Protein AF-A0A9X9QCD3-F1 (afdb_monomer_lite)

Radius of gyration: 28.26 Å; chains: 1; bounding box: 61×23×72 Å

Structure (mmCIF, N/CA/C/O backbone):
data_AF-A0A9X9QCD3-F1
#
_entry.id   AF-A0A9X9QCD3-F1
#
loop_
_atom_site.group_PDB
_atom_site.id
_atom_site.type_symbol
_atom_site.label_atom_id
_atom_site.label_alt_id
_atom_site.label_comp_id
_atom_site.label_asym_id
_atom_site.label_entity_id
_atom_site.label_seq_id
_atom_site.pdbx_PDB_ins_code
_atom_site.Cartn_x
_atom_site.Cartn_y
_atom_site.Cartn_z
_atom_site.occupancy
_atom_site.B_iso_or_equiv
_atom_site.auth_seq_id
_atom_site.auth_comp_id
_atom_site.auth_asym_id
_atom_site.auth_atom_id
_atom_site.pdbx_PDB_model_num
ATOM 1 N N . MET A 1 1 ? 42.247 -5.511 -31.635 1.00 63.66 1 MET A N 1
ATOM 2 C CA . MET A 1 1 ? 41.641 -5.061 -30.357 1.00 63.66 1 MET A CA 1
ATOM 3 C C . MET A 1 1 ? 41.745 -6.204 -29.356 1.00 63.66 1 MET A C 1
ATOM 5 O O . MET A 1 1 ? 40.879 -7.067 -29.334 1.00 63.66 1 MET A O 1
ATOM 9 N N . GLN A 1 2 ? 42.841 -6.247 -28.597 1.00 86.62 2 GLN A N 1
ATOM 10 C CA . GLN A 1 2 ? 43.206 -7.368 -27.716 1.00 86.62 2 GLN A CA 1
ATOM 11 C C . GLN A 1 2 ? 42.249 -7.513 -26.517 1.00 86.62 2 GLN A C 1
ATOM 13 O O . GLN A 1 2 ? 41.875 -8.623 -26.158 1.00 86.62 2 GLN A O 1
ATOM 18 N N . ILE A 1 3 ? 41.739 -6.384 -26.013 1.00 88.75 3 ILE A N 1
ATOM 19 C CA . ILE A 1 3 ? 40.781 -6.299 -24.897 1.00 88.75 3 ILE A CA 1
ATOM 20 C C . ILE A 1 3 ? 39.487 -7.083 -25.180 1.00 88.75 3 ILE A C 1
ATOM 22 O O . ILE A 1 3 ? 39.001 -7.810 -24.322 1.00 88.75 3 ILE A O 1
ATOM 26 N N . ALA A 1 4 ? 38.933 -6.969 -26.393 1.00 90.25 4 ALA A N 1
ATOM 27 C CA . ALA A 1 4 ? 37.686 -7.645 -26.768 1.00 90.25 4 ALA A CA 1
ATOM 28 C C . ALA A 1 4 ? 37.826 -9.179 -26.747 1.00 90.25 4 ALA A C 1
ATOM 30 O O . ALA A 1 4 ? 36.936 -9.874 -26.266 1.00 90.25 4 ALA A O 1
ATOM 31 N N . ALA A 1 5 ? 38.965 -9.695 -27.224 1.00 91.12 5 ALA A N 1
ATOM 32 C CA . ALA A 1 5 ? 39.263 -11.125 -27.230 1.00 91.12 5 ALA A CA 1
ATOM 33 C C . ALA A 1 5 ? 39.563 -11.662 -25.821 1.00 91.12 5 ALA A C 1
ATOM 35 O O . ALA A 1 5 ? 39.108 -12.745 -25.476 1.00 91.12 5 ALA A O 1
ATOM 36 N N . GLN A 1 6 ? 40.274 -10.885 -24.994 1.00 94.19 6 GLN A N 1
ATOM 37 C CA . GLN A 1 6 ? 40.575 -11.247 -23.604 1.00 94.19 6 GLN A CA 1
ATOM 38 C C . GLN A 1 6 ? 39.322 -11.287 -22.715 1.00 94.19 6 GLN A C 1
ATOM 40 O O . GLN A 1 6 ? 39.247 -12.117 -21.816 1.00 94.19 6 GLN A O 1
ATOM 45 N N . LEU A 1 7 ? 38.346 -10.405 -22.961 1.00 93.12 7 LEU A N 1
ATOM 46 C CA . LEU A 1 7 ? 37.127 -10.284 -22.150 1.00 93.12 7 LEU A CA 1
ATOM 47 C C . LEU A 1 7 ? 35.905 -11.012 -22.737 1.00 93.12 7 LEU A C 1
ATOM 49 O O . LEU A 1 7 ? 34.854 -11.028 -22.102 1.00 93.12 7 LEU A O 1
ATOM 53 N N . GLY A 1 8 ? 36.005 -11.574 -23.946 1.00 93.75 8 GLY A N 1
ATOM 54 C CA . GLY A 1 8 ? 34.887 -12.259 -24.607 1.00 93.75 8 GLY A CA 1
ATOM 55 C C . GLY A 1 8 ? 33.698 -11.348 -24.946 1.00 93.75 8 GLY A C 1
ATOM 56 O O . GLY A 1 8 ? 32.565 -11.814 -25.026 1.00 93.75 8 GLY A O 1
ATOM 57 N N . ILE A 1 9 ? 33.934 -10.046 -25.133 1.00 92.88 9 ILE A N 1
ATOM 58 C CA . ILE A 1 9 ? 32.900 -9.047 -25.453 1.00 92.88 9 ILE A CA 1
ATOM 59 C C . ILE A 1 9 ? 33.111 -8.463 -26.849 1.00 92.88 9 ILE A C 1
ATOM 61 O O . ILE A 1 9 ? 34.202 -8.501 -27.418 1.00 92.88 9 ILE A O 1
ATOM 65 N N . SER A 1 10 ? 32.062 -7.874 -27.421 1.00 93.75 10 SER A N 1
ATOM 66 C CA . SER A 1 10 ? 32.144 -7.293 -28.761 1.00 93.75 10 SER A CA 1
ATOM 67 C C . SER A 1 10 ? 33.020 -6.035 -28.792 1.00 93.75 10 SER A C 1
ATOM 69 O O . SER A 1 10 ? 33.041 -5.227 -27.859 1.00 93.75 10 SER A O 1
ATOM 71 N N . ARG A 1 11 ? 33.683 -5.800 -29.932 1.00 92.69 11 ARG A N 1
ATOM 72 C CA . ARG A 1 11 ? 34.410 -4.541 -30.190 1.00 92.69 11 ARG A CA 1
ATOM 73 C C . ARG A 1 11 ? 33.513 -3.310 -30.005 1.00 92.69 11 ARG A C 1
ATOM 75 O O . ARG A 1 11 ? 33.993 -2.286 -29.528 1.00 92.69 11 ARG A O 1
ATOM 82 N N . GLY A 1 12 ? 32.226 -3.426 -30.343 1.00 92.12 12 GLY A N 1
ATOM 83 C CA . GLY A 1 12 ? 31.232 -2.369 -30.153 1.00 92.12 12 GLY A CA 1
ATOM 84 C C . GLY A 1 12 ? 30.990 -2.037 -28.680 1.00 92.12 12 GLY A C 1
ATOM 85 O O . GLY A 1 12 ? 30.970 -0.864 -28.327 1.00 92.12 12 GLY A O 1
ATOM 86 N N . GLN A 1 13 ? 30.900 -3.042 -27.803 1.00 90.50 13 GLN A N 1
ATOM 87 C CA . GLN A 1 13 ? 30.793 -2.824 -26.353 1.00 90.50 13 GLN A CA 1
ATOM 88 C C . GLN A 1 13 ? 32.049 -2.164 -25.780 1.00 90.50 13 GLN A C 1
ATOM 90 O O . GLN A 1 13 ? 31.930 -1.257 -24.962 1.00 90.50 13 GLN A O 1
ATOM 95 N N . VAL A 1 14 ? 33.243 -2.565 -26.239 1.00 90.56 14 VAL A N 1
ATOM 96 C CA . VAL A 1 14 ? 34.500 -1.913 -25.830 1.00 90.56 14 VAL A CA 1
ATOM 97 C C . VAL A 1 14 ? 34.501 -0.441 -26.248 1.00 90.56 14 VAL A C 1
ATOM 99 O O . VAL A 1 14 ? 34.752 0.427 -25.419 1.00 90.56 14 VAL A O 1
ATOM 102 N N . SER A 1 15 ? 34.162 -0.147 -27.507 1.00 91.25 15 SER A N 1
ATOM 103 C CA . SER A 1 15 ? 34.087 1.231 -28.006 1.00 91.25 15 SER A CA 1
ATOM 104 C C . SER A 1 15 ? 33.043 2.056 -27.254 1.00 91.25 15 SER A C 1
ATOM 106 O O . SER A 1 15 ? 33.327 3.177 -26.851 1.00 91.25 15 SER A O 1
ATOM 108 N N . TYR A 1 16 ? 31.851 1.498 -27.026 1.00 89.44 16 TYR A N 1
ATOM 109 C CA . TYR A 1 16 ? 30.773 2.167 -26.302 1.00 89.44 16 TYR A CA 1
ATOM 110 C C . TYR A 1 16 ? 31.187 2.519 -24.870 1.00 89.44 16 TYR A C 1
ATOM 112 O O . TYR A 1 16 ? 30.983 3.649 -24.439 1.00 89.44 16 TYR A O 1
ATOM 120 N N . SER A 1 17 ? 31.814 1.586 -24.149 1.00 87.81 17 SER A N 1
ATOM 121 C CA . SER A 1 17 ? 32.290 1.814 -22.781 1.00 87.81 17 SER A CA 1
ATOM 122 C C . SER A 1 17 ? 33.405 2.860 -22.715 1.00 87.81 17 SER A C 1
ATOM 124 O O . SER A 1 17 ? 33.364 3.726 -21.847 1.00 87.81 17 SER A O 1
ATOM 126 N N . LEU A 1 18 ? 34.364 2.830 -23.651 1.00 87.94 18 LEU A N 1
ATOM 127 C CA . LEU A 1 18 ? 35.442 3.825 -23.718 1.00 87.94 18 LEU A CA 1
ATOM 128 C C . LEU A 1 18 ? 34.909 5.230 -24.034 1.00 87.94 18 LEU A C 1
ATOM 130 O O . LEU A 1 18 ? 35.309 6.189 -23.384 1.00 87.94 18 LEU A O 1
ATOM 134 N N . CYS A 1 19 ? 33.975 5.356 -24.984 1.00 88.00 19 CYS A N 1
ATOM 135 C CA . CYS A 1 19 ? 33.368 6.642 -25.340 1.00 88.00 19 CYS A CA 1
ATOM 136 C C . CYS A 1 19 ? 32.428 7.184 -24.251 1.00 88.00 19 CYS A C 1
ATOM 138 O O . CYS A 1 19 ? 32.315 8.395 -24.087 1.00 88.00 19 CYS A O 1
ATOM 140 N N . ARG A 1 20 ? 31.731 6.304 -23.520 1.00 83.81 20 ARG A N 1
ATOM 141 C CA . ARG A 1 20 ? 30.777 6.686 -22.465 1.00 83.81 20 ARG A CA 1
ATOM 142 C C . ARG A 1 20 ? 31.457 7.041 -21.134 1.00 83.81 20 ARG A C 1
ATOM 144 O O . ARG A 1 20 ? 30.831 7.701 -20.307 1.00 83.81 20 ARG A O 1
ATOM 151 N N . GLY A 1 21 ? 32.710 6.629 -20.924 1.00 80.75 21 GLY A N 1
ATOM 152 C CA . GLY A 1 21 ? 33.484 6.917 -19.712 1.00 80.75 21 GLY A CA 1
ATOM 153 C C . GLY A 1 21 ? 32.954 6.205 -18.458 1.00 80.75 21 GLY A C 1
ATOM 154 O O . GLY A 1 21 ? 32.323 5.153 -18.539 1.00 80.75 21 GLY A O 1
ATOM 155 N N . THR A 1 22 ? 33.183 6.787 -17.276 1.00 76.50 22 THR A N 1
ATOM 156 C CA . THR A 1 22 ? 32.873 6.194 -15.953 1.00 76.50 22 THR A CA 1
ATOM 157 C C . THR A 1 22 ? 31.399 6.304 -15.539 1.00 76.50 22 THR A C 1
ATOM 159 O O . THR A 1 22 ? 31.067 6.253 -14.355 1.00 76.50 22 THR A O 1
ATOM 162 N N . VAL A 1 23 ? 30.478 6.488 -16.487 1.00 77.19 23 VAL A N 1
ATOM 163 C CA . VAL A 1 23 ? 29.052 6.586 -16.162 1.00 77.19 23 VAL A CA 1
ATOM 164 C C . VAL A 1 23 ? 28.492 5.172 -15.990 1.00 77.19 23 VAL A C 1
ATOM 166 O O . VAL A 1 23 ? 28.565 4.373 -16.929 1.00 77.19 23 VAL A O 1
ATOM 169 N N . PRO A 1 24 ? 27.874 4.826 -14.846 1.00 78.75 24 PRO A N 1
ATOM 170 C CA . PRO A 1 24 ? 27.252 3.519 -14.678 1.00 78.75 24 PRO A CA 1
ATOM 171 C C . PRO A 1 24 ? 26.151 3.294 -15.732 1.00 78.75 24 PRO A C 1
ATOM 173 O O . PRO A 1 24 ? 25.559 4.257 -16.244 1.00 78.75 24 PRO A O 1
ATOM 176 N N . PRO A 1 25 ? 25.875 2.042 -16.133 1.00 83.25 25 PRO A N 1
ATOM 177 C CA . PRO A 1 25 ? 24.780 1.741 -17.049 1.00 83.25 25 PRO A CA 1
ATOM 178 C C . PRO A 1 25 ? 23.465 2.331 -16.536 1.00 83.25 25 PRO A C 1
ATOM 180 O O . PRO A 1 25 ? 23.124 2.202 -15.359 1.00 83.25 25 PRO A O 1
ATOM 183 N N . GLN A 1 26 ? 22.714 2.993 -17.415 1.00 84.56 26 GLN A N 1
ATOM 184 C CA . GLN A 1 26 ? 21.404 3.508 -17.035 1.00 84.56 26 GLN A CA 1
ATOM 185 C C . GLN A 1 26 ? 20.437 2.338 -16.830 1.00 84.56 26 GLN A C 1
ATOM 187 O O . GLN A 1 26 ? 20.407 1.390 -17.618 1.00 84.56 26 GLN A O 1
ATOM 192 N N . LYS A 1 27 ? 19.611 2.411 -15.781 1.00 86.88 27 LYS A N 1
ATOM 193 C CA . LYS A 1 27 ? 18.540 1.431 -15.576 1.00 86.88 27 LYS A CA 1
ATOM 194 C C . LYS A 1 27 ? 17.582 1.464 -16.767 1.00 86.88 27 LYS A C 1
ATOM 196 O O . LYS A 1 27 ? 17.207 2.532 -17.249 1.00 86.88 27 LYS A O 1
ATOM 201 N N . ARG A 1 28 ? 17.153 0.282 -17.213 1.00 87.00 28 ARG A N 1
ATOM 202 C CA . ARG A 1 28 ? 16.150 0.146 -18.275 1.00 87.00 28 ARG A CA 1
ATOM 203 C C . ARG A 1 28 ? 14.886 0.924 -17.898 1.00 87.00 28 ARG A C 1
ATOM 205 O O . ARG A 1 28 ? 14.416 0.821 -16.761 1.00 87.00 28 ARG A O 1
ATOM 212 N N . LYS A 1 29 ? 14.320 1.658 -18.862 1.00 85.25 29 LYS A N 1
ATOM 213 C CA . LYS A 1 29 ? 13.000 2.282 -18.709 1.00 85.25 29 LYS A CA 1
ATOM 214 C C . LYS A 1 29 ? 11.986 1.195 -18.352 1.00 85.25 29 LYS A C 1
ATOM 216 O O . LYS A 1 29 ? 11.876 0.191 -19.056 1.00 85.25 29 LYS A O 1
ATOM 221 N N . ARG A 1 30 ? 11.300 1.369 -17.224 1.00 79.31 30 ARG A N 1
ATOM 222 C CA . ARG A 1 30 ? 10.225 0.467 -16.806 1.00 79.31 30 ARG A CA 1
ATOM 223 C C . ARG A 1 30 ? 8.950 0.813 -17.566 1.00 79.31 30 ARG A C 1
ATOM 225 O O . ARG A 1 30 ? 8.762 1.961 -17.961 1.00 79.31 30 ARG A O 1
ATOM 232 N N . THR A 1 31 ? 8.089 -0.182 -17.749 1.00 79.69 31 THR A N 1
ATOM 233 C CA . THR A 1 31 ? 6.718 0.032 -18.219 1.00 79.69 31 THR A CA 1
ATOM 234 C C . THR A 1 31 ? 6.009 1.007 -17.283 1.00 79.69 31 THR A C 1
ATOM 236 O O . THR A 1 31 ? 6.221 0.959 -16.067 1.00 79.69 31 THR A O 1
ATOM 239 N N . SER A 1 32 ? 5.191 1.891 -17.852 1.00 75.19 32 SER A N 1
ATOM 240 C CA . SER A 1 32 ? 4.345 2.802 -17.086 1.00 75.19 32 SER A CA 1
ATOM 241 C C . SER A 1 32 ? 3.431 2.029 -16.134 1.00 75.19 32 SER A C 1
ATOM 243 O O . SER A 1 32 ? 3.035 0.888 -16.392 1.00 75.19 32 SER A O 1
ATOM 245 N N . LEU A 1 33 ? 3.129 2.651 -14.996 1.00 76.56 33 LEU A N 1
ATOM 246 C CA . LEU A 1 33 ? 2.180 2.108 -14.030 1.00 76.56 33 LEU A CA 1
ATOM 247 C C . LEU A 1 33 ? 0.789 2.036 -14.670 1.00 76.56 33 LEU A C 1
ATOM 249 O O . LEU A 1 33 ? 0.417 2.909 -15.451 1.00 76.56 33 LEU A O 1
ATOM 253 N N . ARG A 1 34 ? 0.037 0.976 -14.348 1.00 80.88 34 ARG A N 1
ATOM 254 C CA . ARG A 1 34 ? -1.345 0.808 -14.829 1.00 80.88 34 ARG A CA 1
ATOM 255 C C . ARG A 1 34 ? -2.324 1.765 -14.145 1.00 80.88 34 ARG A C 1
ATOM 257 O O . ARG A 1 34 ? -3.297 2.150 -14.772 1.00 80.88 34 ARG A O 1
ATOM 264 N N . LEU A 1 35 ? -2.049 2.134 -12.894 1.00 87.56 35 LEU A N 1
ATOM 265 C CA . LEU A 1 35 ? -2.785 3.150 -12.140 1.00 87.56 35 LEU A CA 1
ATOM 266 C C . LEU A 1 35 ? -2.029 4.474 -12.190 1.00 87.56 35 LEU A C 1
ATOM 268 O O . LEU A 1 35 ? -0.801 4.489 -12.034 1.00 87.56 35 LEU A O 1
ATOM 272 N N . LYS A 1 36 ? -2.756 5.577 -12.375 1.00 90.25 36 LYS A N 1
ATOM 273 C CA . LYS A 1 36 ? -2.195 6.918 -12.199 1.00 90.25 36 LYS A CA 1
ATOM 274 C C . LYS A 1 36 ? -2.109 7.250 -10.712 1.00 90.25 36 LYS A C 1
ATOM 276 O O . LYS A 1 36 ? -2.792 6.645 -9.892 1.00 90.25 36 LYS A O 1
ATOM 281 N N . ALA A 1 37 ? -1.263 8.218 -10.364 1.00 89.38 37 ALA A N 1
ATOM 282 C CA . ALA A 1 37 ? -1.131 8.668 -8.978 1.00 89.38 37 ALA A CA 1
ATOM 283 C C . ALA A 1 37 ? -2.475 9.164 -8.414 1.00 89.38 37 ALA A C 1
ATOM 285 O O . ALA A 1 37 ? -2.837 8.759 -7.311 1.00 89.38 37 ALA A O 1
ATOM 286 N N . ASP A 1 38 ? -3.223 9.922 -9.221 1.00 92.12 38 ASP A N 1
ATOM 287 C CA . ASP A 1 38 ? -4.537 10.474 -8.870 1.00 92.12 38 ASP A CA 1
ATOM 288 C C . ASP A 1 38 ? -5.563 9.376 -8.556 1.00 92.12 38 ASP A C 1
ATOM 290 O O . ASP A 1 38 ? -6.293 9.472 -7.572 1.00 92.12 38 ASP A O 1
ATOM 294 N N . ASP A 1 39 ? -5.570 8.290 -9.339 1.00 92.88 39 ASP A N 1
ATOM 295 C CA . ASP A 1 39 ? -6.455 7.144 -9.096 1.00 92.88 39 ASP A CA 1
ATOM 296 C C . ASP A 1 39 ? -6.135 6.499 -7.739 1.00 92.88 39 ASP A C 1
ATOM 298 O O . ASP A 1 39 ? -7.028 6.137 -6.977 1.00 92.88 39 ASP A O 1
ATOM 302 N N . VAL A 1 40 ? -4.845 6.376 -7.403 1.00 93.19 40 VAL A N 1
ATOM 303 C CA . VAL A 1 40 ? -4.413 5.823 -6.111 1.00 93.19 40 VAL A CA 1
ATOM 304 C C . VAL A 1 40 ? -4.837 6.735 -4.958 1.00 93.19 40 VAL A C 1
ATOM 306 O O . VAL A 1 40 ? -5.299 6.231 -3.936 1.00 93.19 40 VAL A O 1
ATOM 309 N N . ASP A 1 41 ? -4.715 8.056 -5.110 1.00 93.75 41 ASP A N 1
ATOM 310 C CA . ASP A 1 41 ? -5.182 9.020 -4.103 1.00 93.75 41 ASP A CA 1
ATOM 311 C C . ASP A 1 41 ? -6.699 8.960 -3.911 1.00 93.75 41 ASP A C 1
ATOM 313 O O . ASP A 1 41 ? -7.182 8.983 -2.777 1.00 93.75 41 ASP A O 1
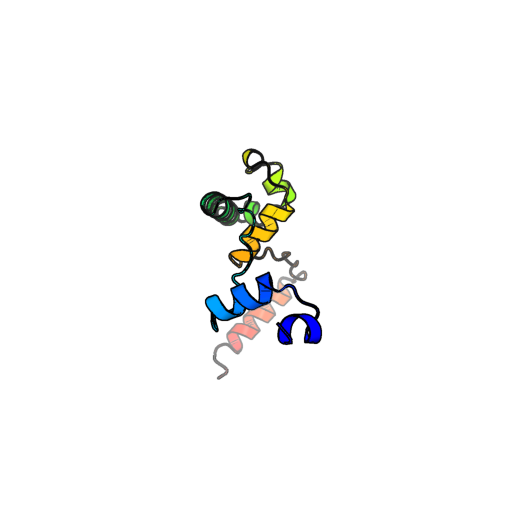ATOM 317 N N . GLN A 1 42 ? -7.454 8.780 -4.995 1.00 94.94 42 GLN A N 1
ATOM 318 C CA . GLN A 1 42 ? -8.898 8.589 -4.923 1.00 94.94 42 GLN A CA 1
ATOM 319 C C . GLN A 1 42 ? -9.267 7.310 -4.157 1.00 94.94 42 GLN A C 1
ATOM 321 O O . GLN A 1 42 ? -10.184 7.328 -3.332 1.00 94.94 42 GLN A O 1
ATOM 326 N N . ILE A 1 43 ? -8.539 6.209 -4.383 1.00 94.19 43 ILE A N 1
ATOM 327 C CA . ILE A 1 43 ? -8.763 4.959 -3.646 1.00 94.19 43 ILE A CA 1
ATOM 328 C C . ILE A 1 43 ? -8.466 5.144 -2.158 1.00 94.19 43 ILE A C 1
ATOM 330 O O . ILE A 1 43 ? -9.263 4.716 -1.322 1.00 94.19 43 ILE A O 1
ATOM 334 N N . ILE A 1 44 ? -7.357 5.802 -1.813 1.00 93.50 44 ILE A N 1
ATOM 335 C CA . ILE A 1 44 ? -6.997 6.066 -0.413 1.00 93.50 44 ILE A CA 1
ATOM 336 C C . ILE A 1 44 ? -8.068 6.931 0.256 1.00 93.50 44 ILE A C 1
ATOM 338 O O . ILE A 1 44 ? -8.613 6.529 1.281 1.00 93.50 44 ILE A O 1
ATOM 342 N N . SER A 1 45 ? -8.453 8.046 -0.367 1.00 94.62 45 SER A N 1
ATOM 343 C CA . SER A 1 45 ? -9.494 8.938 0.155 1.00 94.62 45 SER A CA 1
ATOM 344 C C . SER A 1 45 ? -10.817 8.200 0.402 1.00 94.62 45 SER A C 1
ATOM 346 O O . SER A 1 45 ? -11.448 8.355 1.451 1.00 94.62 45 SER A O 1
ATOM 348 N N . TYR A 1 46 ? -11.209 7.309 -0.512 1.00 94.62 46 TYR A N 1
ATOM 349 C CA . TYR A 1 46 ? -12.388 6.465 -0.331 1.00 94.62 46 TYR A CA 1
ATOM 350 C C . TYR A 1 46 ? -12.251 5.505 0.858 1.00 94.62 46 TYR A C 1
ATOM 352 O O . TYR A 1 46 ? -13.179 5.382 1.661 1.00 94.62 46 TYR A O 1
ATOM 360 N N . VAL A 1 47 ? -11.106 4.832 0.997 1.00 92.19 47 VAL A N 1
ATOM 361 C CA . VAL A 1 47 ? -10.828 3.911 2.110 1.00 92.19 47 VAL A CA 1
ATOM 362 C C . VAL A 1 47 ? -10.873 4.644 3.456 1.00 92.19 47 VAL A C 1
ATOM 364 O O . VAL A 1 47 ? -11.382 4.090 4.431 1.00 92.19 47 VAL A O 1
ATOM 367 N N . GLU A 1 48 ? -10.400 5.888 3.513 1.00 91.38 48 GLU A N 1
ATOM 368 C CA . GLU A 1 48 ? -10.368 6.707 4.732 1.00 91.38 48 GLU A CA 1
ATOM 369 C C . GLU A 1 48 ? -11.704 7.348 5.099 1.00 91.38 48 GLU A C 1
ATOM 371 O O . GLU A 1 48 ? -11.969 7.573 6.278 1.00 91.38 48 GLU A O 1
ATOM 376 N N . SER A 1 49 ? -12.571 7.591 4.115 1.00 94.12 49 SER A N 1
ATOM 377 C CA . SER A 1 49 ? -13.858 8.270 4.320 1.00 94.12 49 SER A CA 1
ATOM 378 C C . SER A 1 49 ? -14.796 7.583 5.323 1.00 94.12 49 SER A C 1
ATOM 380 O O . SER A 1 49 ? -15.701 8.222 5.856 1.00 94.12 49 SER A O 1
ATOM 382 N N . SER A 1 50 ? -14.620 6.282 5.588 1.00 92.12 50 SER A N 1
ATOM 383 C CA . SER A 1 50 ? -15.470 5.540 6.521 1.00 92.12 50 SER A CA 1
ATOM 384 C C . SER A 1 50 ? -14.770 4.312 7.114 1.00 92.12 50 SER A C 1
ATOM 386 O O . SER A 1 50 ? -14.103 3.569 6.387 1.00 92.12 50 SER A O 1
ATOM 388 N N . PRO A 1 51 ? -15.008 3.981 8.403 1.00 87.50 51 PRO A N 1
ATOM 389 C CA . PRO A 1 51 ? -14.567 2.716 8.993 1.00 87.50 51 PRO A CA 1
ATOM 390 C C . PRO A 1 51 ? -15.063 1.478 8.235 1.00 87.50 51 PRO A C 1
ATOM 392 O O . PRO A 1 51 ? -14.384 0.451 8.235 1.00 87.50 51 PRO A O 1
ATOM 395 N N . GLY A 1 52 ? -16.236 1.561 7.597 1.00 90.06 52 GLY A N 1
ATOM 396 C CA . GLY A 1 52 ? -16.767 0.488 6.756 1.00 90.06 52 GLY A CA 1
ATOM 397 C C . GLY A 1 52 ? -15.939 0.297 5.487 1.00 90.06 52 GLY A C 1
ATOM 398 O O . GLY A 1 52 ? -15.593 -0.831 5.147 1.00 90.06 52 GLY A O 1
ATOM 399 N N . ASN A 1 53 ? -15.537 1.396 4.844 1.00 91.12 53 ASN A N 1
ATOM 400 C CA . ASN A 1 53 ? -14.694 1.370 3.647 1.00 91.12 53 ASN A CA 1
ATOM 401 C C . ASN A 1 53 ? -13.287 0.865 3.959 1.00 91.12 53 ASN A C 1
ATOM 403 O O . ASN A 1 53 ? -12.747 0.056 3.208 1.00 91.12 53 ASN A O 1
ATOM 407 N N . ARG A 1 54 ? -12.739 1.239 5.120 1.00 88.38 54 ARG A N 1
ATOM 408 C CA . ARG A 1 54 ? -11.448 0.732 5.598 1.00 88.38 54 ARG A CA 1
ATOM 409 C C . ARG A 1 54 ? -11.408 -0.790 5.754 1.00 88.38 54 ARG A C 1
ATOM 411 O O . ARG A 1 54 ? -10.342 -1.383 5.619 1.00 88.38 54 ARG A O 1
ATOM 418 N N . ARG A 1 55 ? -12.547 -1.414 6.066 1.00 88.50 55 ARG A N 1
ATOM 419 C CA . ARG A 1 55 ? -12.667 -2.868 6.260 1.00 88.50 55 ARG A CA 1
ATOM 420 C C . ARG A 1 55 ? -12.910 -3.637 4.964 1.00 88.50 55 ARG A C 1
ATOM 422 O O . ARG A 1 55 ? -12.862 -4.863 5.006 1.00 88.50 55 ARG A O 1
ATOM 429 N N . LYS A 1 56 ? -13.167 -2.948 3.847 1.00 90.44 56 LYS A N 1
ATOM 430 C CA . LYS A 1 56 ? -13.382 -3.606 2.559 1.00 90.44 56 LYS A CA 1
ATOM 431 C C . LYS A 1 56 ? -12.112 -4.299 2.087 1.00 90.44 56 LYS A C 1
ATOM 433 O O . LYS A 1 56 ? -11.010 -3.758 2.213 1.00 90.44 56 LYS A O 1
ATOM 438 N N . THR A 1 57 ? -12.283 -5.487 1.520 1.00 91.06 57 THR A N 1
ATOM 439 C CA . THR A 1 57 ? -11.172 -6.224 0.906 1.00 91.06 57 THR A CA 1
ATOM 440 C C . THR A 1 57 ? -10.758 -5.571 -0.413 1.00 91.06 57 THR A C 1
ATOM 442 O O . THR A 1 57 ? -11.548 -4.872 -1.049 1.00 91.06 57 THR A O 1
ATOM 445 N N . PHE A 1 58 ? -9.527 -5.810 -0.872 1.00 92.25 58 PHE A N 1
ATOM 446 C CA . PHE A 1 58 ? -9.091 -5.307 -2.180 1.00 92.25 58 PHE A CA 1
ATOM 447 C C . PHE A 1 58 ? -9.943 -5.857 -3.335 1.00 92.25 58 PHE A C 1
ATOM 449 O O . PHE A 1 58 ? -10.174 -5.133 -4.301 1.00 92.25 58 PHE A O 1
ATOM 456 N N . LEU A 1 59 ? -10.477 -7.076 -3.200 1.00 93.38 59 LEU A N 1
ATOM 457 C CA . LEU A 1 59 ? -11.441 -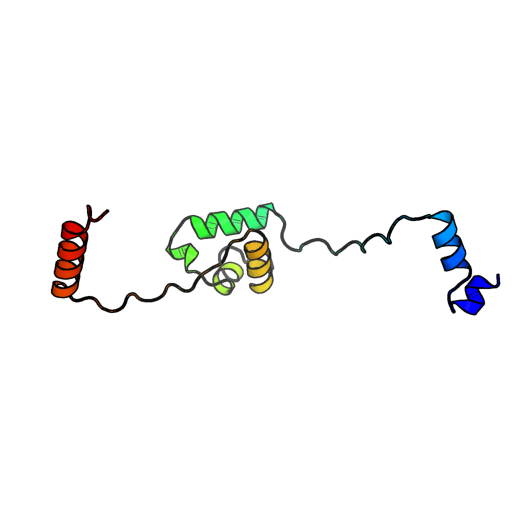7.650 -4.139 1.00 93.38 59 LEU A CA 1
ATOM 458 C C . LEU A 1 59 ? -12.743 -6.846 -4.194 1.00 93.38 59 LEU A C 1
ATOM 460 O O . LEU A 1 59 ? -13.285 -6.607 -5.268 1.00 93.38 59 LEU A O 1
ATOM 464 N N . GLU A 1 60 ? -13.260 -6.417 -3.042 1.00 93.31 60 GLU A N 1
ATOM 465 C CA . GLU A 1 60 ? -14.466 -5.585 -2.965 1.00 93.31 60 GLU A CA 1
ATOM 466 C C . GLU A 1 60 ? -14.232 -4.174 -3.511 1.00 93.31 60 GLU A C 1
ATOM 468 O O . GLU A 1 60 ? -15.160 -3.568 -4.042 1.00 93.31 60 GLU A O 1
ATOM 473 N N . LEU A 1 61 ? -13.011 -3.646 -3.376 1.00 92.56 61 LEU A N 1
ATOM 474 C CA . LEU A 1 61 ? -12.624 -2.363 -3.964 1.00 92.56 61 LEU A CA 1
ATOM 475 C C . LEU A 1 61 ? -12.569 -2.454 -5.496 1.00 92.56 61 LEU A C 1
ATOM 477 O O . LEU A 1 61 ? -13.153 -1.601 -6.163 1.00 92.56 61 LEU A O 1
ATOM 481 N N . ASP A 1 62 ? -11.936 -3.502 -6.031 1.00 93.12 62 ASP A N 1
ATOM 482 C CA . ASP A 1 62 ? -11.844 -3.801 -7.469 1.00 93.12 62 ASP A CA 1
ATOM 483 C C . ASP A 1 62 ? -13.228 -4.077 -8.084 1.00 93.12 62 ASP A C 1
ATOM 485 O O . ASP A 1 62 ? -13.648 -3.417 -9.025 1.00 93.12 62 ASP A O 1
ATOM 489 N N . SER A 1 63 ? -14.008 -4.991 -7.503 1.00 93.19 63 SER A N 1
ATOM 490 C CA . SER A 1 63 ? -15.319 -5.378 -8.050 1.00 93.19 63 SER A CA 1
ATOM 491 C C . SER A 1 63 ? -16.429 -4.335 -7.861 1.00 93.19 63 SER A C 1
ATOM 493 O O . SER A 1 63 ? -17.450 -4.408 -8.550 1.00 93.19 63 SER A O 1
ATOM 495 N N . GLY A 1 64 ? -16.250 -3.374 -6.951 1.00 93.44 64 GLY A N 1
ATOM 496 C CA . GLY A 1 64 ? -17.248 -2.363 -6.607 1.00 93.44 64 GLY A CA 1
ATOM 497 C C . GLY A 1 64 ? -16.857 -0.953 -7.067 1.00 93.44 64 GLY A C 1
ATOM 498 O O . GLY A 1 64 ? -16.979 -0.645 -8.254 1.00 93.44 64 GLY A O 1
ATOM 499 N N . PRO A 1 65 ? -16.431 -0.072 -6.139 1.00 93.50 65 PRO A N 1
ATOM 500 C CA . PRO A 1 65 ? -16.247 1.358 -6.393 1.00 93.50 65 PRO A CA 1
ATOM 501 C C . PRO A 1 65 ? -15.177 1.682 -7.444 1.00 93.50 65 PRO A C 1
ATOM 503 O O . PRO A 1 65 ? -15.248 2.749 -8.044 1.00 93.50 65 PRO A O 1
ATOM 506 N N . PHE A 1 66 ? -14.222 0.778 -7.693 1.00 94.38 66 PHE A N 1
ATOM 507 C CA . PHE A 1 66 ? -13.101 1.006 -8.612 1.00 94.38 66 PHE A CA 1
ATOM 508 C C . PHE A 1 66 ? -13.080 0.062 -9.819 1.00 94.38 66 PHE A C 1
ATOM 510 O O . PHE A 1 66 ? -12.070 -0.037 -10.517 1.00 94.38 66 PHE A O 1
ATOM 517 N N . ARG A 1 67 ? -14.211 -0.586 -10.128 1.00 93.00 67 ARG A N 1
ATOM 518 C CA . ARG A 1 67 ? -14.334 -1.518 -11.263 1.00 93.00 67 ARG A CA 1
ATOM 519 C C . ARG A 1 67 ? -14.015 -0.876 -12.611 1.00 93.00 67 ARG A C 1
ATOM 521 O O . ARG A 1 67 ? -13.487 -1.524 -13.513 1.00 93.00 67 ARG A O 1
ATOM 528 N N . ASN A 1 68 ? -14.329 0.408 -12.751 1.00 91.81 68 ASN A N 1
ATOM 529 C CA . ASN A 1 68 ? -14.051 1.205 -13.944 1.00 91.81 68 ASN A CA 1
ATOM 530 C C . ASN A 1 68 ? -12.549 1.380 -14.225 1.00 91.81 68 ASN A C 1
ATOM 532 O O . ASN A 1 68 ? -12.187 1.636 -15.371 1.00 91.81 68 ASN A O 1
ATOM 536 N N . LEU A 1 69 ? -11.681 1.217 -13.222 1.00 89.62 69 LEU A N 1
ATOM 537 C CA . LEU A 1 69 ? -10.232 1.310 -13.401 1.00 89.62 69 LEU A CA 1
ATOM 538 C C . LEU A 1 69 ? -9.649 0.077 -14.113 1.00 89.62 69 LEU A C 1
ATOM 540 O O . LEU A 1 69 ? -8.532 0.141 -14.622 1.00 89.62 69 LEU A O 1
ATOM 544 N N . GLY A 1 70 ? -10.385 -1.042 -14.176 1.00 89.75 70 GLY A N 1
ATOM 545 C CA . GLY A 1 70 ? -9.967 -2.243 -14.909 1.00 89.75 70 GLY A CA 1
ATOM 546 C C . GLY A 1 70 ? -8.672 -2.873 -14.380 1.00 89.75 70 GLY A C 1
ATOM 54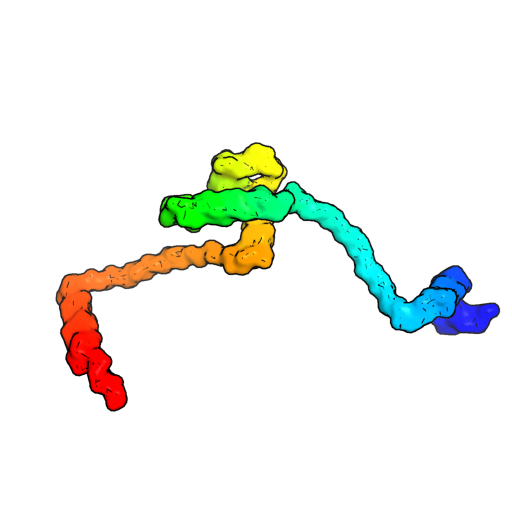7 O O . GLY A 1 70 ? -7.901 -3.462 -15.144 1.00 89.75 70 GLY A O 1
ATOM 548 N N . VAL A 1 71 ? -8.396 -2.723 -13.083 1.00 90.56 71 VAL A N 1
ATOM 549 C CA . VAL A 1 71 ? -7.174 -3.204 -12.433 1.00 90.56 71 VAL A CA 1
ATOM 550 C C . VAL A 1 71 ? -7.497 -4.246 -11.381 1.00 90.56 71 VAL A C 1
ATOM 552 O O . VAL A 1 71 ? -8.331 -4.026 -10.524 1.00 90.56 71 VAL A O 1
ATOM 555 N N . SER A 1 72 ? -6.763 -5.357 -11.397 1.00 92.25 72 SER A N 1
ATOM 556 C CA . SER A 1 72 ? -6.944 -6.414 -10.399 1.00 92.25 72 SER A CA 1
ATOM 557 C C . SER A 1 72 ? -6.681 -5.916 -8.974 1.00 92.25 72 SER A C 1
ATOM 559 O O . SER A 1 72 ? -5.748 -5.128 -8.774 1.00 92.25 72 SER A O 1
ATOM 561 N N . GLU A 1 73 ? -7.338 -6.525 -7.988 1.00 93.44 73 GLU A N 1
ATOM 562 C CA . GLU A 1 73 ? -7.089 -6.336 -6.547 1.00 93.44 73 GLU A CA 1
ATOM 563 C C . GLU A 1 73 ? -5.594 -6.239 -6.160 1.00 93.44 73 GLU A C 1
ATOM 565 O O . GLU A 1 73 ? -5.202 -5.397 -5.353 1.00 93.44 73 GLU A O 1
ATOM 570 N N . ARG A 1 74 ? -4.719 -7.048 -6.781 1.00 93.56 74 ARG A N 1
ATOM 571 C CA . ARG A 1 74 ? -3.277 -7.096 -6.473 1.00 93.56 74 ARG A CA 1
ATOM 572 C C . ARG A 1 74 ? -2.550 -5.823 -6.885 1.00 93.56 74 ARG A C 1
ATOM 574 O O . ARG A 1 74 ? -1.563 -5.438 -6.260 1.00 93.56 74 ARG A O 1
ATOM 581 N N . VAL A 1 75 ? -3.008 -5.191 -7.963 1.00 93.00 75 VAL A N 1
ATOM 582 C CA . VAL A 1 75 ? -2.465 -3.917 -8.445 1.00 93.00 75 VAL A CA 1
ATOM 583 C C . VAL A 1 75 ? -2.872 -2.811 -7.478 1.00 93.00 75 VAL A C 1
ATOM 585 O O . VAL A 1 75 ? -2.002 -2.061 -7.046 1.00 93.00 75 VAL A O 1
ATOM 588 N N . ILE A 1 76 ? -4.140 -2.785 -7.056 1.00 92.69 76 ILE A N 1
ATOM 589 C CA . ILE A 1 76 ? -4.643 -1.850 -6.041 1.00 92.69 76 ILE A CA 1
ATOM 590 C C . ILE A 1 76 ? -3.838 -1.989 -4.740 1.00 92.6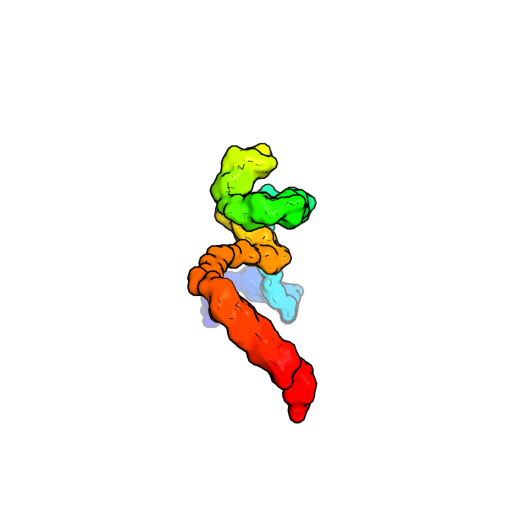9 76 ILE A C 1
ATOM 592 O O . ILE A 1 76 ? -3.260 -1.012 -4.267 1.00 92.69 76 ILE A O 1
ATOM 596 N N . GLN A 1 77 ? -3.712 -3.210 -4.211 1.00 92.94 77 GLN A N 1
ATOM 597 C CA . GLN A 1 77 ? -2.938 -3.489 -2.998 1.00 92.94 77 GLN A CA 1
ATOM 598 C C . GLN A 1 77 ? -1.496 -2.984 -3.112 1.00 92.94 77 GLN A C 1
ATOM 600 O O . GLN A 1 77 ? -1.002 -2.297 -2.218 1.00 92.94 77 GLN A O 1
ATOM 605 N N . ARG A 1 78 ? -0.812 -3.313 -4.214 1.00 92.50 78 ARG A N 1
ATOM 606 C CA . ARG A 1 78 ? 0.591 -2.946 -4.416 1.00 92.50 78 ARG A CA 1
ATOM 607 C C . ARG A 1 78 ? 0.788 -1.435 -4.482 1.00 92.50 78 ARG A C 1
ATOM 609 O O . ARG A 1 78 ? 1.761 -0.941 -3.921 1.00 92.50 78 ARG A O 1
ATOM 616 N N . GLU A 1 79 ? -0.070 -0.713 -5.197 1.00 92.31 79 GLU A N 1
ATOM 617 C CA . GLU A 1 79 ? 0.076 0.740 -5.338 1.00 92.31 79 GLU A CA 1
ATOM 618 C C . GLU A 1 79 ? -0.235 1.476 -4.031 1.00 92.31 79 GLU A C 1
ATOM 620 O O . GLU A 1 79 ? 0.502 2.386 -3.659 1.00 92.31 79 GLU A O 1
ATOM 625 N N . ILE A 1 80 ? -1.240 1.025 -3.278 1.00 91.25 80 ILE A N 1
ATOM 626 C CA . ILE A 1 80 ? -1.561 1.568 -1.952 1.00 91.25 80 ILE A CA 1
ATOM 627 C C . ILE A 1 80 ? -0.415 1.307 -0.958 1.00 91.25 80 ILE A C 1
ATOM 629 O O . ILE A 1 80 ? -0.003 2.214 -0.238 1.00 91.25 80 ILE A O 1
ATOM 633 N N . GLN A 1 81 ? 0.182 0.109 -0.973 1.00 91.50 81 GLN A N 1
ATOM 634 C CA . GLN A 1 81 ? 1.332 -0.225 -0.119 1.00 91.50 81 GLN A CA 1
ATOM 635 C C . GLN A 1 81 ? 2.579 0.618 -0.412 1.00 91.50 81 GLN A C 1
ATOM 637 O O . GLN A 1 81 ? 3.357 0.884 0.500 1.00 91.50 81 GLN A O 1
ATOM 642 N N . LYS A 1 82 ? 2.787 1.061 -1.661 1.00 90.44 82 LYS A N 1
ATOM 643 C CA . LYS A 1 82 ? 3.882 1.996 -1.986 1.00 90.44 82 LYS A CA 1
ATOM 644 C C . LYS A 1 82 ? 3.695 3.368 -1.342 1.00 90.44 82 LYS A C 1
ATOM 646 O O . LYS A 1 82 ? 4.689 4.052 -1.136 1.00 90.44 82 LYS A O 1
ATOM 651 N N . LYS A 1 83 ? 2.452 3.756 -1.047 1.00 89.56 83 LYS A N 1
ATOM 652 C CA . LYS A 1 83 ? 2.108 4.955 -0.270 1.00 89.56 83 LYS A CA 1
ATOM 653 C C . LYS A 1 83 ? 2.017 4.665 1.232 1.00 89.56 83 LYS A C 1
ATOM 655 O O . LYS A 1 83 ? 1.366 5.402 1.956 1.00 89.56 83 LYS A O 1
ATOM 660 N N . GLU A 1 84 ? 2.634 3.573 1.683 1.00 87.50 84 GLU A N 1
ATOM 661 C CA . GLU A 1 84 ? 2.718 3.166 3.093 1.00 87.50 84 GLU A CA 1
ATOM 662 C C . GLU A 1 84 ? 1.370 2.830 3.754 1.00 87.50 84 GLU A C 1
ATOM 664 O O . GLU A 1 84 ? 1.308 2.555 4.951 1.00 87.50 84 GLU A O 1
ATOM 669 N N . TYR A 1 85 ? 0.289 2.724 2.976 1.00 85.44 85 TYR A N 1
ATOM 670 C CA . TYR A 1 85 ? -0.983 2.236 3.493 1.00 85.44 85 TYR A CA 1
ATOM 671 C C . TYR A 1 85 ? -0.965 0.718 3.600 1.00 85.44 85 TYR A C 1
ATOM 673 O O . TYR A 1 85 ? -0.925 -0.018 2.608 1.00 85.44 85 TYR A O 1
ATOM 681 N N . GLN A 1 86 ? -1.062 0.242 4.837 1.00 82.88 86 GLN A N 1
ATOM 682 C CA . GLN A 1 86 ? -1.249 -1.166 5.143 1.00 82.88 86 GLN A CA 1
ATOM 683 C C . GLN A 1 86 ? -2.616 -1.381 5.789 1.00 82.88 86 GLN A C 1
ATOM 685 O O . GLN A 1 86 ? -2.959 -0.792 6.817 1.00 82.88 86 GLN A O 1
ATOM 690 N N . GLN A 1 87 ? -3.416 -2.262 5.190 1.00 78.25 87 GLN A N 1
ATOM 691 C CA . GLN A 1 87 ? -4.585 -2.798 5.871 1.00 78.25 87 GLN A CA 1
ATOM 692 C C . GLN A 1 87 ? -4.117 -3.831 6.897 1.00 78.25 87 GLN A C 1
ATOM 694 O O . GLN A 1 87 ? -3.539 -4.859 6.548 1.00 78.25 87 GLN A O 1
ATOM 699 N N . HIS A 1 88 ? -4.385 -3.559 8.171 1.00 78.50 88 HIS A N 1
ATOM 700 C CA . HIS A 1 88 ? -4.191 -4.520 9.248 1.00 78.50 88 HIS A CA 1
ATOM 701 C C . HIS A 1 88 ? -5.513 -5.207 9.572 1.00 78.50 88 HIS A C 1
ATOM 703 O O . HIS A 1 88 ? -6.556 -4.558 9.673 1.00 78.50 88 HIS A O 1
ATOM 709 N N . VAL A 1 89 ? -5.455 -6.520 9.793 1.00 75.44 89 VAL A N 1
ATOM 710 C CA . VAL A 1 89 ? -6.599 -7.275 10.304 1.00 75.44 89 VAL A CA 1
ATOM 711 C C . VAL A 1 89 ? -6.933 -6.758 11.701 1.00 75.44 89 VAL A C 1
ATOM 713 O O . VAL A 1 89 ? -6.097 -6.801 12.608 1.00 75.44 89 VAL A O 1
ATOM 716 N N . ALA A 1 90 ? -8.160 -6.267 11.876 1.00 74.75 90 ALA A N 1
ATOM 717 C CA . ALA A 1 90 ? -8.658 -5.871 13.183 1.00 74.75 90 ALA A CA 1
ATOM 718 C C . ALA A 1 90 ? -8.760 -7.116 14.074 1.00 74.75 90 ALA A C 1
ATOM 720 O O . ALA A 1 90 ? -9.554 -8.018 13.811 1.00 74.75 90 ALA A O 1
ATOM 721 N N . ARG A 1 91 ? -7.939 -7.178 15.124 1.00 80.62 91 ARG A N 1
ATOM 722 C CA . ARG A 1 91 ? -7.994 -8.270 16.100 1.00 80.62 91 ARG A CA 1
ATOM 723 C C . ARG A 1 91 ? -9.159 -8.031 17.053 1.00 80.62 91 ARG A C 1
ATOM 725 O O . ARG A 1 91 ? -9.353 -6.909 17.527 1.00 80.62 91 ARG A O 1
ATOM 732 N N . LEU A 1 92 ? -9.922 -9.084 17.337 1.00 80.44 92 LEU A N 1
ATOM 733 C CA . LEU A 1 92 ? -10.949 -9.033 18.371 1.00 80.44 92 LEU A CA 1
ATOM 734 C C . LEU A 1 92 ? -10.283 -8.717 19.709 1.00 80.44 92 LEU A C 1
ATOM 736 O O . LEU A 1 92 ? -9.261 -9.310 20.061 1.00 80.44 92 LEU A O 1
ATOM 740 N N . LYS A 1 93 ? -10.870 -7.783 20.459 1.00 80.25 93 LYS A N 1
ATOM 741 C CA . LYS A 1 93 ? -10.511 -7.645 21.866 1.00 80.25 93 LYS A CA 1
ATOM 742 C C . LYS A 1 93 ? -10.975 -8.916 22.583 1.00 80.25 93 LYS A C 1
ATOM 744 O O . LYS A 1 93 ? -12.078 -9.385 22.287 1.00 80.25 93 LYS A O 1
ATOM 749 N N . PRO A 1 94 ? -10.174 -9.476 23.502 1.00 83.06 94 PRO A N 1
ATOM 750 C CA . PRO A 1 94 ? -10.664 -10.542 24.360 1.00 83.06 94 PRO A CA 1
ATOM 751 C C . PRO A 1 94 ? -11.929 -10.058 25.087 1.00 83.06 94 PRO A C 1
ATOM 753 O O . PRO A 1 94 ? -12.023 -8.868 25.403 1.00 83.06 94 PRO A O 1
ATOM 756 N N . PRO A 1 95 ? -12.917 -10.935 25.323 1.00 81.06 95 PRO A N 1
ATOM 757 C CA . PRO A 1 95 ? -14.117 -10.556 26.052 1.00 81.06 95 PRO A CA 1
ATOM 758 C C . PRO A 1 95 ? -13.725 -10.081 27.456 1.00 81.06 95 PRO A C 1
ATOM 760 O O . PRO A 1 95 ? -13.080 -10.807 28.210 1.00 81.06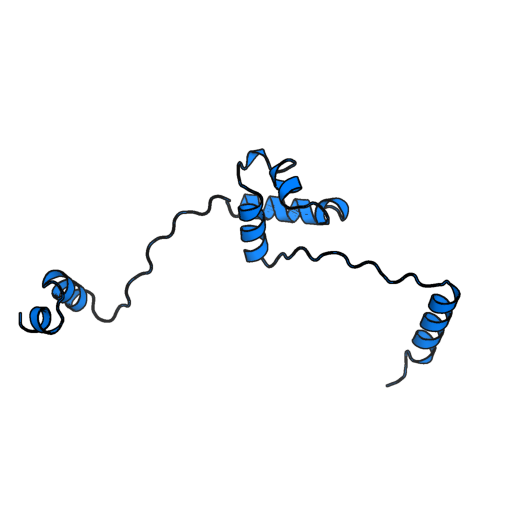 95 PRO A O 1
ATOM 763 N N . VAL A 1 96 ? -14.091 -8.845 27.798 1.00 84.38 96 VAL A N 1
ATOM 764 C CA . VAL A 1 96 ? -13.792 -8.244 29.104 1.00 84.38 96 VAL A CA 1
ATOM 765 C C . VAL A 1 96 ? -15.087 -8.156 29.900 1.00 84.38 96 VAL A C 1
ATOM 767 O O . VAL A 1 96 ? -16.071 -7.588 29.428 1.00 84.38 96 VAL A O 1
ATOM 770 N N . SER A 1 97 ? -15.099 -8.713 31.112 1.00 87.94 97 SER A N 1
ATOM 771 C CA . SER A 1 97 ? -16.234 -8.544 32.024 1.00 87.94 97 SER A CA 1
ATOM 772 C C . SER A 1 97 ? -16.290 -7.104 32.553 1.00 87.94 97 SER A C 1
ATOM 774 O O . SER A 1 97 ? -15.251 -6.459 32.709 1.00 87.94 97 SER A O 1
ATOM 776 N N . GLN A 1 98 ? -17.479 -6.603 32.908 1.00 89.38 98 GLN A N 1
ATOM 777 C CA . GLN A 1 98 ? -17.611 -5.275 33.533 1.00 89.38 98 GLN A CA 1
ATOM 778 C C . GLN A 1 98 ? -16.760 -5.144 34.808 1.00 89.38 98 GLN A C 1
ATOM 780 O O . GLN A 1 98 ? -16.159 -4.097 35.043 1.00 89.38 98 GLN A O 1
ATOM 785 N N . LYS A 1 99 ? -16.647 -6.228 35.590 1.00 88.81 99 LYS A N 1
ATOM 786 C CA . LYS A 1 99 ? -15.786 -6.294 36.779 1.00 88.81 99 LYS A CA 1
ATOM 787 C C . LYS A 1 99 ? -14.321 -6.052 36.411 1.00 88.81 99 LYS A C 1
ATOM 789 O O . LYS A 1 99 ? -13.674 -5.209 37.017 1.00 88.81 99 LYS A O 1
ATOM 794 N N . THR A 1 100 ? -13.830 -6.730 35.375 1.00 88.12 100 THR A N 1
ATOM 795 C CA . THR A 1 100 ? -12.457 -6.571 34.875 1.00 88.12 100 THR A CA 1
ATOM 796 C C . THR A 1 100 ? -12.209 -5.153 34.357 1.00 88.12 100 THR A C 1
ATOM 798 O O . THR A 1 100 ? -11.173 -4.579 34.666 1.00 88.12 100 THR A O 1
ATOM 801 N N . MET A 1 101 ? -13.166 -4.550 33.638 1.00 88.38 101 MET A N 1
ATOM 802 C CA . MET A 1 101 ? -13.042 -3.157 33.180 1.00 88.38 101 MET A CA 1
ATOM 803 C C . MET A 1 101 ? -12.920 -2.178 34.351 1.00 88.38 101 MET A C 1
ATOM 805 O O . MET A 1 101 ? -12.091 -1.271 34.297 1.00 88.38 101 MET A O 1
ATOM 809 N N . LYS A 1 102 ? -13.726 -2.368 35.405 1.00 92.88 102 LYS A N 1
ATOM 810 C CA . LYS A 1 102 ? -13.696 -1.524 36.604 1.00 92.88 102 LYS A CA 1
ATOM 811 C C . LYS A 1 102 ? -12.355 -1.642 37.329 1.00 92.88 102 LYS A C 1
ATOM 813 O O . LYS A 1 102 ? -11.717 -0.624 37.557 1.00 92.88 102 LYS A O 1
ATOM 818 N N . THR A 1 103 ? -11.885 -2.866 37.579 1.00 91.38 103 THR A N 1
ATOM 819 C CA . THR A 1 103 ? -10.586 -3.106 38.226 1.00 91.38 103 THR A CA 1
ATOM 820 C C . THR A 1 103 ? -9.422 -2.548 37.406 1.00 91.38 103 THR A C 1
ATOM 822 O O . THR A 1 103 ? -8.523 -1.936 37.969 1.00 91.38 103 THR A O 1
ATOM 825 N N . SER A 1 104 ? -9.436 -2.700 36.075 1.00 88.69 104 SER A N 1
ATOM 826 C CA . SER A 1 104 ? -8.402 -2.108 35.215 1.00 88.69 104 SER A CA 1
ATOM 827 C C . SER A 1 104 ? -8.425 -0.580 35.233 1.00 88.69 104 SER A C 1
ATOM 829 O O . SER A 1 104 ? -7.362 0.031 35.197 1.00 88.69 104 SER A O 1
ATOM 831 N N . ARG A 1 105 ? -9.611 0.042 35.298 1.00 91.50 105 ARG A N 1
ATOM 832 C CA . ARG A 1 105 ? -9.738 1.501 35.421 1.00 91.50 105 ARG A CA 1
ATOM 833 C C . ARG A 1 105 ? -9.229 1.992 36.777 1.00 91.50 105 ARG A C 1
ATOM 835 O O . ARG A 1 105 ? -8.396 2.885 36.793 1.00 91.50 105 ARG A O 1
ATOM 842 N N . GLU A 1 106 ? -9.671 1.381 37.876 1.00 93.12 106 GLU A N 1
ATOM 843 C CA . GLU A 1 106 ? -9.227 1.718 39.240 1.00 93.12 106 GLU A CA 1
ATOM 844 C C . GLU A 1 106 ? -7.708 1.5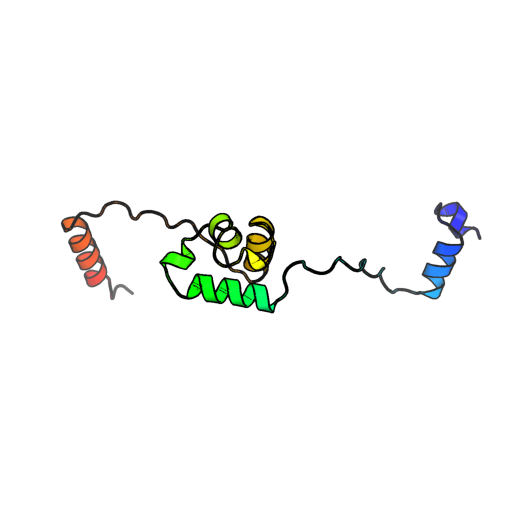66 39.384 1.00 93.12 106 GLU A C 1
ATOM 846 O O . GLU A 1 106 ? -7.041 2.436 39.936 1.00 93.12 106 GLU A O 1
ATOM 851 N N . TRP A 1 107 ? -7.143 0.491 38.823 1.00 92.56 107 TRP A N 1
ATOM 852 C CA . TRP A 1 107 ? -5.698 0.295 38.788 1.00 92.56 107 TRP A CA 1
ATOM 853 C C . TRP A 1 107 ? -4.999 1.395 37.977 1.00 92.56 107 TRP A C 1
ATOM 855 O O . TRP A 1 107 ? -4.007 1.944 38.439 1.00 92.56 107 TRP A O 1
ATOM 865 N N . ALA A 1 108 ? -5.503 1.757 36.794 1.00 92.81 108 ALA A N 1
ATOM 866 C CA . ALA A 1 108 ? -4.898 2.815 35.983 1.00 92.81 108 ALA A CA 1
ATOM 867 C C . ALA A 1 108 ? -4.957 4.193 36.669 1.00 92.81 108 ALA A C 1
ATOM 869 O O . ALA A 1 108 ? -3.986 4.940 36.615 1.00 92.81 108 ALA A O 1
ATOM 870 N N . GLU A 1 109 ? -6.067 4.515 37.339 1.00 93.06 109 GLU A N 1
ATOM 871 C CA . GLU A 1 109 ? -6.239 5.762 38.097 1.00 93.06 109 GLU A CA 1
ATOM 872 C C . GLU A 1 109 ? -5.311 5.820 39.320 1.00 93.06 109 GLU A C 1
ATOM 874 O O . GLU A 1 109 ? -4.666 6.841 39.549 1.00 93.06 109 GLU A O 1
ATOM 879 N N . ALA A 1 110 ? -5.178 4.717 40.067 1.00 91.50 110 ALA A N 1
ATOM 880 C CA . ALA A 1 110 ? -4.305 4.638 41.241 1.00 91.50 110 ALA A CA 1
ATOM 881 C C . ALA A 1 110 ? -2.813 4.809 40.905 1.00 91.50 110 ALA A C 1
ATOM 883 O O . ALA A 1 110 ? -2.046 5.294 41.733 1.00 91.50 110 ALA A O 1
ATOM 884 N N . HIS A 1 111 ? -2.404 4.434 39.691 1.00 90.31 111 HIS A N 1
ATOM 885 C CA . HIS A 1 111 ? -1.006 4.467 39.253 1.00 90.31 111 HIS A CA 1
ATOM 886 C C . HIS A 1 111 ? -0.718 5.567 38.219 1.00 90.31 111 HIS A C 1
ATOM 888 O O . HIS A 1 111 ? 0.365 5.591 37.639 1.00 90.31 111 HIS A O 1
ATOM 894 N N . LEU A 1 112 ? -1.655 6.499 38.001 1.00 87.75 112 LEU A N 1
ATOM 895 C CA . LEU A 1 112 ? -1.517 7.587 37.023 1.00 87.75 112 LEU A CA 1
ATOM 896 C C . LEU A 1 112 ? -0.318 8.512 37.323 1.00 87.75 112 LEU A C 1
ATOM 898 O O . LEU A 1 112 ? 0.266 9.079 36.406 1.00 87.75 112 LEU A O 1
ATOM 902 N N . ASN A 1 113 ? 0.049 8.633 38.603 1.00 81.44 113 ASN A N 1
ATOM 903 C CA . ASN A 1 113 ? 1.128 9.495 39.101 1.00 81.44 113 ASN A CA 1
ATOM 904 C C . ASN A 1 113 ? 2.340 8.703 39.615 1.00 81.44 113 ASN A C 1
ATOM 906 O O . ASN A 1 113 ? 3.140 9.239 40.382 1.00 81.44 113 ASN A O 1
ATOM 910 N N . TRP A 1 114 ? 2.470 7.426 39.247 1.00 71.06 114 TRP A N 1
ATOM 911 C CA . TRP A 1 114 ? 3.657 6.652 39.598 1.00 71.06 114 TRP A CA 1
ATOM 912 C C . TRP A 1 114 ? 4.787 7.023 38.630 1.00 71.06 114 TRP A C 1
ATOM 914 O O . TRP A 1 114 ? 4.920 6.441 37.556 1.00 71.06 114 TRP A O 1
ATOM 924 N N . THR A 1 115 ? 5.532 8.072 38.978 1.00 59.41 115 THR A N 1
ATOM 925 C CA . THR A 1 115 ? 6.840 8.400 38.386 1.00 59.41 115 THR A CA 1
ATOM 926 C C . THR A 1 115 ? 7.949 7.641 39.083 1.00 59.41 115 THR A C 1
ATOM 928 O O . THR A 1 115 ? 7.916 7.624 40.337 1.00 59.41 115 THR A O 1
#

pLDDT: mean 88.12, std 6.48, range [59.41, 94.94]

Sequence (115 aa):
MQIAAQLGISRGQVSYSLCRGTVPPQKRKRTSLRLKADDVDQIISYVESSPGNRRKTFLELDSGPFRNLGVSERVIQREIQKKEYQQHVARLKPPVSQKTMKTSREWAEAHLNWT

Secondary structure (DSSP, 8-state):
-HHHHHHT--HHHHHHHHHHTTPPPPPPPPPPPSS-HHHHHHHHHHHHT-HHHHT--HHHHHHTTTGGG---HHHHHHHHHHTT--PPP-PPPPP--HHHHHHHHHHHHHTTT--

Organism: NCBI:txid62690

Foldseek 3Di:
DVVCVVVVHDPVVVVCDVVVDPDPDDDDDDDDQLDDPVNLVVLVCQCPVDPVSVPDQLQCVCVPPNVVSVDHSVSSQVVNVVVVDDRDDDDDDDDADPVNVVVVVVVCVVCVPVD